Protein AF-A0A5N5JM94-F1 (afdb_monomer)

Foldseek 3Di:
DCVQQVDLVSQVVCVVVVNDDDPPPGS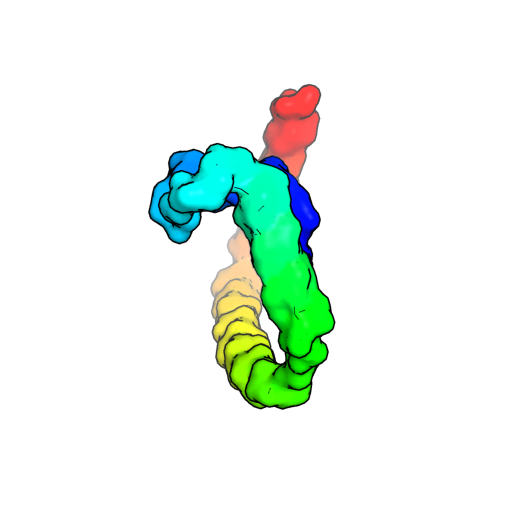RVVSVVVVVVVVVDPPPCVVCPVVVVVVVVVVVVVVVVVVVVCCVPQVVDVVSVVVVVVVVVVVVVVVVVVD

Radius of gyration: 22.57 Å; Cα contacts (8 Å, |Δi|>4): 46; chains: 1; bounding box: 33×56×35 Å

Sequence (99 aa):
MDSLIDDADDVKELRSNDIIVNFLGSDQQVEDLFNKMGSSLEPDTSVYNDIKREINKQYKSTLKKWVAEMQRTYFRSPWAFLAFAAAAVGLALTATQNV

Organism: NCBI:txid2182728

Structure (mmCIF, N/CA/C/O backbone):
data_AF-A0A5N5JM94-F1
#
_entry.id   AF-A0A5N5JM94-F1
#
loop_
_atom_site.group_PDB
_atom_site.id
_atom_site.type_symbol
_atom_site.label_atom_id
_atom_site.label_alt_id
_atom_site.label_comp_id
_atom_site.label_asym_id
_atom_site.label_entity_id
_atom_site.label_seq_id
_atom_site.pdbx_PDB_ins_code
_atom_site.Cartn_x
_atom_site.Cartn_y
_atom_site.Cartn_z
_atom_site.occupancy
_atom_site.B_iso_or_equiv
_atom_site.auth_seq_id
_atom_site.auth_comp_id
_atom_site.auth_asym_id
_atom_site.auth_atom_id
_atom_site.pdbx_PDB_model_num
ATOM 1 N N . MET A 1 1 ? -4.176 -17.857 3.878 1.00 59.66 1 MET A N 1
ATOM 2 C CA . MET A 1 1 ? -5.396 -17.014 3.985 1.00 59.66 1 MET A CA 1
ATOM 3 C C . MET A 1 1 ? -5.286 -16.040 5.156 1.00 59.66 1 MET A C 1
ATOM 5 O O . MET A 1 1 ? -6.074 -15.111 5.237 1.00 59.66 1 MET A O 1
ATOM 9 N N . ASP A 1 2 ? -4.204 -16.173 5.912 1.00 64.56 2 ASP A N 1
ATOM 10 C CA . ASP A 1 2 ? -3.711 -15.412 7.062 1.00 64.56 2 ASP A CA 1
ATOM 11 C C . ASP A 1 2 ? -3.517 -13.907 6.784 1.00 64.56 2 ASP A C 1
ATOM 13 O O . ASP A 1 2 ? -3.201 -13.129 7.665 1.00 64.56 2 ASP A O 1
ATOM 17 N N . SER A 1 3 ? -3.675 -13.461 5.533 1.00 67.94 3 SER A N 1
ATOM 18 C CA . SER A 1 3 ? -3.610 -12.041 5.168 1.00 67.94 3 SER A CA 1
ATOM 19 C C . SER A 1 3 ? -4.954 -11.314 5.274 1.00 67.94 3 SER A C 1
ATOM 21 O O . SER A 1 3 ? -5.001 -10.120 4.994 1.00 67.94 3 SER A O 1
ATOM 23 N N . LEU A 1 4 ? -6.050 -12.040 5.519 1.00 73.75 4 LEU A N 1
ATOM 24 C CA . LEU A 1 4 ? -7.410 -11.489 5.574 1.00 73.75 4 LEU A CA 1
ATOM 25 C C . LEU A 1 4 ? -8.101 -11.772 6.912 1.00 73.75 4 LEU A C 1
ATOM 27 O O . LEU A 1 4 ? -8.852 -10.928 7.381 1.00 73.75 4 LEU A O 1
ATOM 31 N N . ILE A 1 5 ? -7.888 -12.962 7.471 1.00 80.44 5 ILE A N 1
ATOM 32 C CA . ILE A 1 5 ? -8.358 -13.361 8.797 1.00 80.44 5 ILE A CA 1
ATOM 33 C C . ILE A 1 5 ? -7.167 -14.054 9.445 1.00 80.44 5 ILE A C 1
ATOM 35 O O . ILE A 1 5 ? -6.791 -15.130 8.977 1.00 80.44 5 ILE A O 1
ATOM 39 N N . ASP A 1 6 ? -6.556 -13.403 10.428 1.00 81.12 6 ASP A N 1
ATOM 40 C CA . ASP A 1 6 ? -5.456 -13.944 11.230 1.00 81.12 6 ASP A CA 1
ATOM 41 C C . ASP A 1 6 ? -5.970 -14.305 12.632 1.00 81.12 6 ASP A C 1
ATOM 43 O O . ASP A 1 6 ? -5.652 -15.376 13.149 1.00 81.12 6 ASP A O 1
ATOM 47 N N . ASP A 1 7 ? -6.864 -13.476 13.189 1.00 84.94 7 ASP A N 1
ATOM 48 C CA . ASP A 1 7 ? -7.488 -13.696 14.496 1.00 84.94 7 ASP A CA 1
ATOM 49 C C . ASP A 1 7 ? -9.014 -13.428 14.533 1.00 84.94 7 ASP A C 1
ATOM 51 O O . ASP A 1 7 ? -9.656 -13.003 13.565 1.00 84.94 7 ASP A O 1
ATOM 55 N N . ALA A 1 8 ? -9.642 -13.722 15.675 1.00 86.94 8 ALA A N 1
ATOM 56 C CA . ALA A 1 8 ? -11.072 -13.510 15.889 1.00 86.94 8 ALA A CA 1
ATOM 57 C C . ALA A 1 8 ? -11.508 -12.030 15.872 1.00 86.94 8 ALA A C 1
ATOM 59 O O . ALA A 1 8 ? -12.693 -11.757 15.636 1.00 86.94 8 ALA A O 1
ATOM 60 N N . ASP A 1 9 ? -10.608 -11.080 16.132 1.00 87.69 9 ASP A N 1
ATOM 61 C CA . ASP A 1 9 ? -10.913 -9.651 16.045 1.00 87.69 9 ASP A CA 1
ATOM 62 C C . ASP A 1 9 ? -11.043 -9.212 14.578 1.00 87.69 9 ASP A C 1
ATOM 64 O O . ASP A 1 9 ? -11.977 -8.467 14.262 1.00 87.69 9 ASP A O 1
ATOM 68 N N . ASP A 1 10 ? -10.248 -9.774 13.661 1.00 86.12 10 ASP A N 1
ATOM 69 C CA . ASP A 1 10 ? -10.433 -9.573 12.214 1.00 86.12 10 ASP A CA 1
ATOM 70 C C . ASP A 1 10 ? -11.823 -10.047 11.762 1.00 86.12 10 ASP A C 1
ATOM 72 O O . ASP A 1 10 ? -12.557 -9.346 11.058 1.00 86.12 10 ASP A O 1
ATOM 76 N N . VAL A 1 11 ? -12.249 -11.233 12.216 1.00 86.75 11 VAL A N 1
ATOM 77 C CA . VAL A 1 11 ? -13.590 -11.769 11.922 1.00 86.75 11 VAL A CA 1
ATOM 78 C C . VAL A 1 11 ? -14.679 -10.837 12.446 1.00 86.75 11 VAL A C 1
ATOM 80 O O . VAL A 1 11 ? -15.688 -10.595 11.774 1.00 86.75 11 VAL A O 1
ATOM 83 N N . LYS A 1 12 ? -14.496 -10.312 13.657 1.00 88.75 12 LYS A N 1
ATOM 84 C CA . LYS A 1 12 ? -15.444 -9.397 14.287 1.00 88.75 12 LYS A CA 1
ATOM 85 C C . LYS A 1 12 ? -15.562 -8.092 13.502 1.00 88.75 12 LYS A C 1
ATOM 87 O O . LYS A 1 12 ? -16.686 -7.613 13.322 1.00 88.75 12 LYS A O 1
ATOM 92 N N . GLU A 1 13 ? -14.450 -7.543 13.018 1.00 91.00 13 GLU A N 1
ATOM 93 C CA . GLU A 1 13 ? -14.432 -6.340 12.185 1.00 91.00 13 GLU A C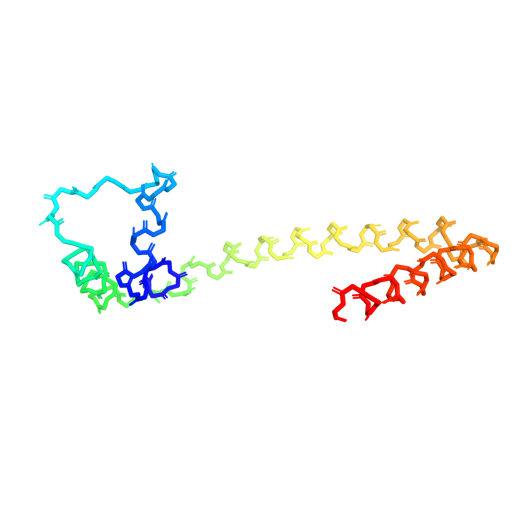A 1
ATOM 94 C C . GLU A 1 13 ? -15.121 -6.590 10.838 1.00 91.00 13 GLU A C 1
ATOM 96 O O . GLU A 1 13 ? -16.019 -5.834 10.452 1.00 91.00 13 GLU A O 1
ATOM 101 N N . LEU A 1 14 ? -14.809 -7.700 10.167 1.00 89.06 14 LEU A N 1
ATOM 102 C CA . LEU A 1 14 ? -15.449 -8.089 8.907 1.00 89.06 14 LEU A CA 1
ATOM 103 C C . LEU A 1 14 ? -16.955 -8.326 9.066 1.00 89.06 14 LEU A C 1
ATOM 105 O O . LEU A 1 14 ? -17.737 -7.923 8.203 1.00 89.06 14 LEU A O 1
ATOM 109 N N . ARG A 1 15 ? -17.387 -8.922 10.184 1.00 89.06 15 ARG A N 1
ATOM 110 C CA . ARG A 1 15 ? -18.813 -9.066 10.506 1.00 89.06 15 ARG A CA 1
ATOM 111 C C . ARG A 1 15 ? -19.471 -7.712 10.748 1.00 89.06 15 ARG A C 1
ATOM 113 O O . ARG A 1 15 ? -20.575 -7.490 10.272 1.00 89.06 15 ARG A O 1
ATOM 120 N N . SER A 1 16 ? -18.820 -6.806 11.480 1.00 91.38 16 SER A N 1
ATOM 121 C CA . SER A 1 16 ? -19.384 -5.476 11.765 1.00 91.38 16 SER A CA 1
ATOM 122 C C . SER A 1 16 ? -19.561 -4.605 10.520 1.00 91.38 16 SER A C 1
ATOM 124 O O . SER A 1 16 ? -20.421 -3.730 10.510 1.00 91.38 16 SER A O 1
ATOM 126 N N . ASN A 1 17 ? -18.781 -4.874 9.471 1.00 90.44 17 ASN A N 1
ATOM 127 C CA . ASN A 1 17 ? -18.886 -4.227 8.167 1.00 90.44 17 ASN A CA 1
ATOM 128 C C . ASN A 1 17 ? -19.786 -5.005 7.183 1.00 90.44 17 ASN A C 1
ATOM 130 O O . ASN A 1 17 ? -19.766 -4.714 5.988 1.00 90.44 17 ASN A O 1
ATOM 134 N N . ASP A 1 18 ? -20.539 -6.008 7.659 1.00 86.25 18 ASP A N 1
ATOM 135 C CA . ASP A 1 18 ? -21.418 -6.880 6.863 1.00 86.25 18 ASP A CA 1
ATOM 136 C C . ASP A 1 18 ? -20.709 -7.613 5.701 1.00 86.25 18 ASP A C 1
ATOM 138 O O . ASP A 1 18 ? -21.335 -8.036 4.728 1.00 86.25 18 ASP A O 1
ATOM 142 N N . ILE A 1 19 ? -19.389 -7.805 5.798 1.00 86.50 19 ILE A N 1
ATOM 143 C CA . ILE A 1 19 ? -18.590 -8.523 4.792 1.00 86.50 19 ILE A CA 1
ATOM 144 C C . ILE A 1 19 ? -18.745 -10.038 4.974 1.00 86.50 19 ILE A C 1
ATOM 146 O O . ILE A 1 19 ? -18.779 -10.787 3.996 1.00 86.50 19 ILE A O 1
ATOM 150 N N . ILE A 1 20 ? -18.859 -10.500 6.225 1.00 85.31 20 ILE A N 1
ATOM 151 C CA . ILE A 1 20 ? -19.037 -11.914 6.577 1.00 85.31 20 ILE A CA 1
ATOM 152 C C . ILE A 1 20 ? -20.268 -12.077 7.464 1.00 85.31 20 ILE A C 1
ATOM 154 O O . ILE A 1 20 ? -20.419 -11.402 8.480 1.00 85.31 20 ILE A O 1
ATOM 158 N N . VAL A 1 21 ? -21.114 -13.048 7.120 1.00 83.12 21 VAL A N 1
ATOM 159 C CA . VAL A 1 21 ? -22.236 -13.473 7.961 1.00 83.12 21 VAL A CA 1
ATOM 160 C C . VAL A 1 21 ? -21.817 -14.711 8.749 1.00 83.12 21 VAL A C 1
ATOM 162 O O . VAL A 1 21 ? -21.582 -15.776 8.178 1.00 83.12 21 VAL A O 1
ATOM 165 N N . ASN A 1 22 ? -21.695 -14.568 10.070 1.00 80.06 22 ASN A N 1
ATOM 166 C CA . ASN A 1 22 ? -21.278 -15.659 10.948 1.00 80.06 22 ASN A CA 1
ATOM 167 C C . ASN A 1 22 ? -22.458 -16.610 11.239 1.00 80.06 22 ASN A C 1
ATOM 169 O O . ASN A 1 22 ? -23.367 -16.268 11.993 1.00 80.06 22 ASN A O 1
ATOM 173 N N . PHE A 1 23 ? -22.411 -17.817 10.667 1.00 82.25 23 PHE A N 1
ATOM 174 C CA . PHE A 1 23 ? -23.342 -18.921 10.960 1.00 82.25 23 PHE A CA 1
ATOM 175 C C . PHE A 1 23 ? -22.754 -19.988 11.896 1.00 82.25 23 PHE A C 1
ATOM 177 O O . PHE A 1 23 ? -23.447 -20.937 12.257 1.00 82.25 23 PHE A O 1
ATOM 184 N N . LEU A 1 24 ? -21.478 -19.855 12.264 1.00 78.69 24 LEU A N 1
ATOM 185 C CA . LEU A 1 24 ? -20.750 -20.808 13.105 1.00 78.69 24 LEU A CA 1
ATOM 186 C C . LEU A 1 24 ? -20.918 -20.493 14.595 1.00 78.69 24 LEU A C 1
ATOM 188 O O . LEU A 1 24 ? -20.754 -21.365 15.434 1.00 78.69 24 LEU A O 1
ATOM 192 N N . GLY A 1 25 ? -21.341 -19.277 14.933 1.00 82.75 25 GLY A N 1
ATOM 193 C CA . GLY A 1 25 ? -21.679 -18.878 16.295 1.00 82.75 25 GLY A CA 1
ATOM 194 C C . GLY A 1 25 ? -20.655 -17.908 16.864 1.00 82.75 25 GLY A C 1
ATOM 195 O O . GLY A 1 25 ? -20.970 -16.729 16.997 1.00 82.75 25 GLY A O 1
ATOM 196 N N . SER A 1 26 ? -19.444 -18.377 17.194 1.00 86.81 26 SER A N 1
ATOM 197 C CA . SER A 1 26 ? -18.367 -17.505 17.693 1.00 86.81 26 SER A CA 1
ATOM 198 C C . SER A 1 26 ? -17.405 -17.078 16.587 1.00 86.81 26 SER A C 1
ATOM 200 O O . SER A 1 26 ? -17.245 -17.767 15.581 1.00 86.81 26 SER A O 1
ATOM 202 N N . ASP A 1 27 ? -16.759 -15.929 16.774 1.00 86.00 27 ASP A N 1
ATOM 203 C CA . ASP A 1 27 ? -15.802 -15.388 15.801 1.00 86.00 27 ASP A CA 1
ATOM 204 C C . ASP A 1 27 ? -14.517 -16.241 15.742 1.00 86.00 27 ASP A C 1
ATOM 206 O O . ASP A 1 27 ? -13.987 -16.475 14.662 1.00 86.00 27 ASP A O 1
ATOM 210 N N . GLN A 1 28 ? -14.128 -16.858 16.865 1.00 85.94 28 GLN A N 1
ATOM 211 C CA . GLN A 1 28 ? -13.045 -17.853 16.935 1.00 85.94 28 GLN A CA 1
ATOM 212 C C . GLN A 1 28 ? -13.300 -19.101 16.079 1.00 85.94 28 GLN A C 1
ATOM 214 O O . GLN A 1 28 ? -12.375 -19.665 15.514 1.00 85.94 28 GLN A O 1
ATOM 219 N N . GLN A 1 29 ? -14.551 -19.558 15.957 1.00 85.12 29 GLN A N 1
ATOM 220 C CA . GLN A 1 29 ? -14.844 -20.727 15.117 1.00 85.12 29 GLN A CA 1
ATOM 221 C C . GLN A 1 29 ? -14.753 -20.407 13.623 1.00 85.12 29 GLN A C 1
ATOM 223 O O . GLN A 1 29 ? -14.464 -21.291 12.816 1.00 85.12 29 GLN A O 1
ATOM 228 N N . VAL A 1 30 ? -15.003 -19.151 13.249 1.00 85.00 30 VAL A N 1
ATOM 229 C CA . VAL A 1 30 ? -14.799 -18.670 11.880 1.00 85.00 30 VAL A CA 1
ATOM 230 C C . VAL A 1 30 ? -13.302 -18.546 11.602 1.00 85.00 30 VAL A C 1
ATOM 232 O O . VAL A 1 30 ? -12.850 -19.064 10.586 1.00 85.00 30 VAL A O 1
ATOM 235 N N . GLU A 1 31 ? -12.540 -17.938 12.514 1.00 87.25 31 GLU A N 1
ATOM 236 C CA . GLU A 1 31 ? -11.073 -17.874 12.457 1.00 87.25 31 GLU A CA 1
ATOM 237 C C . GLU A 1 31 ? -10.471 -19.274 12.253 1.00 87.25 31 GLU A C 1
ATOM 239 O O . GLU A 1 31 ? -9.803 -19.516 11.249 1.00 87.25 31 GLU A O 1
ATOM 244 N N . ASP A 1 32 ? -10.802 -20.235 13.123 1.00 84.56 32 ASP A N 1
ATOM 245 C CA . ASP A 1 32 ? -10.306 -21.614 13.041 1.00 84.56 32 ASP A CA 1
ATOM 246 C C . ASP A 1 32 ? -10.650 -22.283 11.702 1.00 84.56 32 ASP A C 1
ATOM 248 O O . ASP A 1 32 ? -9.830 -23.010 11.133 1.00 84.56 32 ASP A O 1
ATOM 252 N N . LEU A 1 33 ? -11.856 -22.054 11.166 1.00 84.75 33 LEU A N 1
ATOM 253 C CA . LEU A 1 33 ? -12.246 -22.587 9.861 1.00 84.75 33 LEU A CA 1
ATOM 254 C C . LEU A 1 33 ? -11.365 -22.005 8.748 1.00 84.75 33 LEU A C 1
ATOM 256 O O . LEU A 1 33 ? -10.858 -22.762 7.916 1.00 84.75 33 LEU A O 1
ATOM 260 N N . PHE A 1 34 ? -11.193 -20.683 8.720 1.00 80.31 34 PHE A N 1
ATOM 261 C CA . PHE A 1 34 ? -10.419 -19.994 7.689 1.00 80.31 34 PHE A CA 1
ATOM 262 C C . PHE A 1 34 ? -8.923 -20.317 7.784 1.00 80.31 34 PHE A C 1
ATOM 264 O O . PHE A 1 34 ? -8.312 -20.613 6.755 1.00 80.31 34 PHE A O 1
ATOM 271 N N . ASN A 1 35 ? -8.360 -20.390 8.991 1.00 78.88 35 ASN A N 1
ATOM 272 C CA . ASN A 1 35 ? -6.972 -20.792 9.234 1.00 78.88 35 ASN A CA 1
ATOM 273 C C . ASN A 1 35 ? -6.732 -22.261 8.848 1.00 78.88 35 ASN A C 1
ATOM 275 O O . ASN A 1 35 ? -5.729 -22.609 8.215 1.00 78.88 35 ASN A O 1
ATOM 279 N N . LYS A 1 36 ? -7.690 -23.154 9.120 1.00 77.88 36 LYS A N 1
ATOM 280 C CA . LYS A 1 36 ? -7.606 -24.567 8.715 1.00 77.88 36 LYS A CA 1
ATOM 281 C C . LYS A 1 36 ? -7.768 -24.767 7.206 1.00 77.88 36 LYS A C 1
ATOM 283 O O . LYS A 1 36 ? -7.102 -25.615 6.611 1.00 77.88 36 LYS A O 1
ATOM 288 N N . MET A 1 37 ? -8.624 -23.976 6.565 1.00 74.19 37 MET A N 1
ATOM 289 C CA . MET A 1 37 ? -8.788 -23.983 5.109 1.00 74.19 37 MET A CA 1
ATOM 290 C C . MET A 1 37 ? -7.551 -23.388 4.416 1.00 74.19 37 MET A C 1
ATOM 292 O O . MET A 1 37 ? -7.086 -23.928 3.415 1.00 74.19 37 MET A O 1
ATOM 296 N N . GLY A 1 38 ? -6.969 -22.337 5.000 1.00 67.25 38 GLY A N 1
ATOM 297 C CA . GLY A 1 38 ? -5.743 -21.685 4.546 1.00 67.25 38 GLY A CA 1
ATOM 298 C C . GLY A 1 38 ? -4.487 -22.543 4.687 1.00 67.25 38 GLY A C 1
ATOM 299 O O . GLY A 1 38 ? -3.654 -22.516 3.793 1.00 67.25 38 GLY A O 1
ATOM 300 N N . SER A 1 39 ? -4.369 -23.335 5.754 1.00 66.06 39 SER A N 1
ATOM 301 C CA . SER A 1 39 ? -3.246 -24.269 5.964 1.00 66.06 39 SER A CA 1
ATOM 302 C C . SER A 1 39 ? -3.328 -25.534 5.105 1.00 66.06 39 SER A C 1
ATOM 304 O O . SER A 1 39 ? -2.304 -26.137 4.796 1.00 66.06 39 SER A O 1
ATOM 306 N N . SER A 1 40 ? -4.535 -25.931 4.687 1.00 60.88 40 SER A N 1
ATOM 307 C CA . SER A 1 40 ? -4.753 -27.073 3.782 1.00 60.88 40 SER A CA 1
ATOM 308 C C . SER A 1 40 ? -4.485 -26.728 2.313 1.00 60.88 40 SER A C 1
ATOM 310 O O . SER A 1 40 ? -4.318 -27.614 1.476 1.00 60.88 40 SER A O 1
ATOM 312 N N . LEU A 1 41 ? -4.473 -25.436 1.993 1.00 59.41 41 LEU A N 1
ATOM 313 C CA . LEU A 1 41 ? -4.145 -24.896 0.687 1.00 59.41 41 LEU A CA 1
ATOM 314 C C . LEU A 1 41 ? -2.731 -24.332 0.779 1.00 59.41 41 LEU A C 1
ATOM 316 O O . LEU A 1 41 ? -2.577 -23.174 1.148 1.00 59.41 41 LEU A O 1
ATOM 320 N N . GLU A 1 42 ? -1.701 -25.109 0.424 1.00 60.09 42 GLU A N 1
ATOM 321 C CA . GLU A 1 42 ? -0.415 -24.496 0.071 1.00 60.09 42 GLU A CA 1
ATOM 322 C C . GLU A 1 42 ? -0.729 -23.460 -1.014 1.00 60.09 42 GLU A C 1
ATOM 324 O O . GLU A 1 42 ? -1.165 -23.840 -2.109 1.00 60.09 42 GLU A O 1
ATOM 329 N N . PRO A 1 43 ? -0.628 -22.149 -0.722 1.00 60.19 43 PRO A N 1
ATOM 330 C CA . PRO A 1 43 ? -0.959 -21.163 -1.713 1.00 60.19 43 PRO A CA 1
ATOM 331 C C . PRO A 1 43 ? 0.167 -21.253 -2.718 1.00 60.19 43 PRO A C 1
ATOM 333 O O . PRO A 1 43 ? 1.269 -20.754 -2.466 1.00 60.19 43 PRO A O 1
ATOM 336 N N . ASP A 1 44 ? -0.109 -21.901 -3.849 1.00 66.06 44 ASP A N 1
ATOM 337 C CA . ASP A 1 44 ? 0.759 -21.829 -5.005 1.00 66.06 44 ASP A CA 1
ATOM 338 C C . ASP A 1 44 ? 0.744 -20.3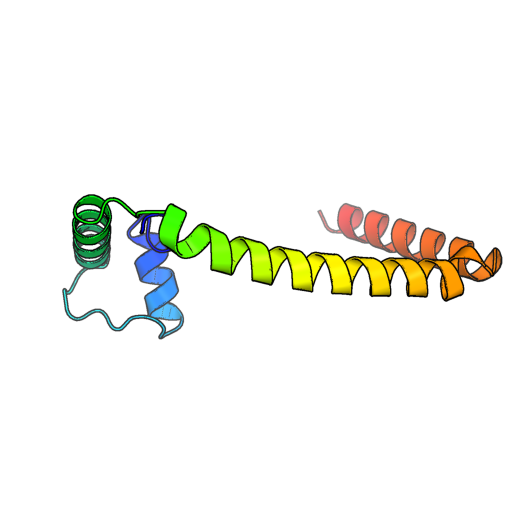76 -5.483 1.00 66.06 44 ASP A C 1
ATOM 340 O O . ASP A 1 44 ? -0.035 -19.918 -6.322 1.00 66.06 44 ASP A O 1
ATOM 344 N N . THR A 1 45 ? 1.601 -19.603 -4.836 1.00 63.91 45 THR A N 1
ATOM 345 C CA . THR A 1 45 ? 1.774 -18.176 -5.033 1.00 63.91 45 THR A CA 1
ATOM 346 C C . THR A 1 45 ? 2.292 -17.908 -6.438 1.00 63.91 45 THR A C 1
ATOM 348 O O . THR A 1 45 ? 2.119 -16.793 -6.931 1.00 63.91 45 THR A O 1
ATOM 351 N N . SER A 1 46 ? 2.834 -18.930 -7.117 1.00 66.50 46 SER A N 1
ATOM 352 C CA . SER A 1 46 ? 3.225 -18.864 -8.519 1.00 66.50 46 SER A CA 1
ATOM 353 C C . SER A 1 46 ? 2.034 -18.612 -9.446 1.00 66.50 46 SER A C 1
ATOM 355 O O . SER A 1 46 ? 2.165 -17.798 -10.360 1.00 66.50 46 SER A O 1
ATOM 357 N N . VAL A 1 47 ? 0.849 -19.162 -9.147 1.00 68.88 47 VAL A N 1
ATOM 358 C CA . VAL A 1 47 ? -0.375 -18.964 -9.948 1.00 68.88 47 VAL A CA 1
ATOM 359 C C . VAL A 1 47 ? -0.790 -17.491 -9.975 1.00 68.88 47 VAL A C 1
ATOM 361 O O . VAL A 1 47 ? -1.262 -16.973 -10.986 1.00 68.88 47 VAL A O 1
ATOM 364 N N . TYR A 1 48 ? -0.553 -16.774 -8.877 1.00 71.88 48 TYR A N 1
ATOM 365 C CA . TYR A 1 48 ? -0.897 -15.358 -8.757 1.00 71.88 48 TYR A CA 1
ATOM 366 C C . TYR A 1 48 ? 0.244 -14.418 -9.145 1.00 71.88 48 TYR A C 1
ATOM 368 O O . TYR A 1 48 ? 0.022 -13.209 -9.223 1.00 71.88 48 TYR A O 1
ATOM 376 N N . ASN A 1 49 ? 1.454 -14.925 -9.392 1.00 78.62 49 ASN A N 1
ATOM 377 C CA . ASN A 1 49 ? 2.601 -14.077 -9.713 1.00 78.62 49 ASN A CA 1
ATOM 378 C C . ASN A 1 49 ? 2.396 -13.314 -11.019 1.00 78.62 49 ASN A C 1
ATOM 380 O O . ASN A 1 49 ? 2.753 -12.138 -11.093 1.00 78.62 49 ASN A O 1
ATOM 384 N N . ASP A 1 50 ? 1.770 -13.932 -12.018 1.00 81.12 50 ASP A N 1
ATOM 385 C CA . ASP A 1 50 ? 1.470 -13.262 -13.283 1.00 81.12 50 ASP A CA 1
ATOM 386 C C . ASP A 1 50 ? 0.447 -12.142 -13.111 1.00 81.12 50 ASP A C 1
ATOM 388 O O . ASP A 1 50 ? 0.655 -11.031 -13.604 1.00 81.12 50 ASP A O 1
ATOM 392 N N . ILE A 1 51 ? -0.599 -12.391 -12.323 1.00 83.19 51 ILE A N 1
ATOM 393 C CA . ILE A 1 51 ? -1.629 -11.398 -12.010 1.00 83.19 51 ILE A CA 1
ATOM 394 C C . ILE A 1 51 ? -1.025 -10.244 -11.200 1.00 83.19 51 ILE A C 1
ATOM 396 O O . ILE A 1 51 ? -1.180 -9.079 -11.567 1.00 83.19 51 ILE A O 1
ATOM 400 N N . LYS A 1 52 ? -0.267 -10.545 -10.138 1.00 82.31 52 LYS A N 1
ATOM 401 C CA . LYS A 1 52 ? 0.436 -9.541 -9.323 1.00 82.31 52 LYS A CA 1
ATOM 402 C C . LYS A 1 52 ? 1.409 -8.721 -10.165 1.00 82.31 52 LYS A C 1
ATOM 404 O O . LYS A 1 52 ? 1.492 -7.504 -10.002 1.00 82.31 52 LYS A O 1
ATOM 409 N N . ARG A 1 53 ? 2.133 -9.365 -11.082 1.00 84.25 53 ARG A N 1
ATOM 410 C CA . ARG A 1 53 ? 3.066 -8.702 -11.996 1.00 84.25 53 ARG A CA 1
ATOM 411 C C . ARG A 1 53 ? 2.343 -7.759 -12.947 1.00 84.25 53 ARG A C 1
ATOM 413 O O . ARG A 1 53 ? 2.817 -6.639 -13.125 1.00 84.25 53 ARG A O 1
ATOM 420 N N . GLU A 1 54 ? 1.217 -8.169 -13.523 1.00 87.56 54 GLU A N 1
ATOM 421 C CA . GLU A 1 54 ? 0.443 -7.316 -14.427 1.00 87.56 54 GLU A CA 1
ATOM 422 C C . GLU A 1 54 ? -0.169 -6.125 -13.676 1.00 87.56 54 GLU A C 1
ATOM 424 O O . GLU A 1 54 ? 0.018 -4.983 -14.094 1.00 87.56 54 GLU A O 1
ATOM 429 N N . ILE A 1 55 ? -0.773 -6.351 -12.504 1.00 86.69 55 ILE A N 1
ATOM 430 C CA . ILE A 1 55 ? -1.293 -5.273 -11.645 1.00 86.69 55 ILE A CA 1
ATOM 431 C C . ILE A 1 55 ? -0.178 -4.284 -11.288 1.00 86.69 55 ILE A C 1
ATOM 433 O O . ILE A 1 55 ? -0.325 -3.077 -11.483 1.00 86.69 55 ILE A O 1
ATOM 437 N N . ASN A 1 56 ? 0.971 -4.781 -10.824 1.00 89.25 56 ASN A N 1
ATOM 438 C CA . ASN A 1 56 ? 2.099 -3.930 -10.456 1.00 89.25 56 ASN A CA 1
ATOM 439 C C . ASN A 1 56 ? 2.662 -3.167 -11.666 1.00 89.25 56 ASN A C 1
ATOM 441 O O . ASN A 1 56 ? 3.061 -2.009 -11.548 1.00 89.25 56 ASN A O 1
ATOM 445 N N . LYS A 1 57 ? 2.674 -3.777 -12.855 1.00 91.19 57 LYS A N 1
ATOM 446 C CA . LYS A 1 57 ? 3.104 -3.122 -14.097 1.00 91.19 57 LYS A CA 1
ATOM 447 C C . LYS A 1 57 ? 2.165 -1.978 -14.479 1.00 91.19 57 LYS A C 1
ATOM 449 O O . LYS A 1 57 ? 2.654 -0.890 -14.796 1.00 91.19 57 LYS A O 1
ATOM 454 N N . GLN A 1 58 ? 0.852 -2.192 -14.409 1.00 87.56 58 GLN A N 1
ATOM 455 C CA . GLN A 1 58 ? -0.147 -1.151 -14.665 1.00 87.56 58 GLN A CA 1
ATOM 456 C C . GLN A 1 58 ? -0.042 -0.026 -13.632 1.00 87.56 58 GLN A C 1
ATOM 458 O O . GLN A 1 58 ? 0.068 1.143 -14.000 1.00 87.56 58 GLN A O 1
ATOM 463 N N . TYR A 1 59 ? 0.046 -0.369 -12.345 1.00 84.31 59 TYR A N 1
ATOM 464 C CA . TYR A 1 59 ? 0.190 0.607 -11.268 1.00 84.31 59 TYR A CA 1
ATOM 465 C C . TYR A 1 59 ? 1.472 1.438 -11.408 1.00 84.31 59 TYR A C 1
ATOM 467 O O . TYR A 1 59 ? 1.429 2.667 -11.379 1.00 84.31 59 TYR A O 1
ATOM 475 N N . LYS A 1 60 ? 2.615 0.792 -11.666 1.00 90.62 60 LYS A N 1
ATOM 476 C CA . LYS A 1 60 ? 3.897 1.472 -11.895 1.00 90.62 60 LYS A CA 1
ATOM 477 C C . LYS A 1 60 ? 3.859 2.362 -13.138 1.00 90.62 60 LYS A C 1
ATOM 479 O O . LYS A 1 60 ? 4.476 3.424 -13.135 1.00 90.62 60 LYS A O 1
ATOM 484 N N . SER A 1 61 ? 3.152 1.959 -14.196 1.00 87.75 61 SER A N 1
ATOM 485 C CA . SER A 1 61 ? 2.931 2.787 -15.391 1.00 87.75 61 SER A CA 1
ATOM 486 C C . SER A 1 61 ? 2.117 4.040 -15.059 1.00 87.75 61 SER A C 1
ATOM 488 O O . SER A 1 61 ? 2.519 5.150 -15.409 1.00 87.75 61 SER A O 1
ATOM 490 N N . THR A 1 62 ? 1.023 3.884 -14.313 1.00 90.25 62 THR A N 1
ATOM 491 C CA . THR A 1 62 ? 0.181 4.992 -13.852 1.00 90.25 62 THR A CA 1
ATOM 492 C C . THR A 1 62 ? 0.954 5.937 -12.936 1.00 90.25 62 THR A C 1
ATOM 494 O O . THR A 1 62 ? 1.006 7.130 -13.218 1.00 90.25 62 THR A O 1
ATOM 497 N N . LEU A 1 63 ? 1.649 5.431 -11.913 1.00 88.19 63 LEU A N 1
ATOM 498 C CA . LEU A 1 63 ? 2.499 6.250 -11.041 1.00 88.19 63 LEU A CA 1
ATOM 499 C C . LEU A 1 63 ? 3.560 7.024 -11.824 1.00 88.19 63 LEU A C 1
ATOM 501 O O . LEU A 1 63 ? 3.758 8.209 -11.578 1.00 88.19 63 LEU A O 1
ATOM 505 N N . LYS A 1 64 ? 4.220 6.390 -12.800 1.00 89.19 64 LYS A N 1
ATOM 506 C CA . LYS A 1 64 ? 5.185 7.084 -13.663 1.00 89.19 64 LYS A CA 1
ATOM 507 C C . LYS A 1 64 ? 4.542 8.237 -14.436 1.00 89.19 64 LYS A C 1
ATOM 509 O O . LYS A 1 64 ? 5.179 9.277 -14.566 1.00 89.19 64 LYS A O 1
ATOM 514 N N . LYS A 1 65 ? 3.304 8.080 -14.924 1.00 90.19 65 LYS A N 1
ATOM 515 C CA . LYS A 1 65 ? 2.558 9.166 -15.586 1.00 90.19 65 LYS A CA 1
ATOM 516 C C . LYS A 1 65 ? 2.267 10.311 -14.619 1.00 90.19 65 LYS A C 1
ATOM 518 O O . LYS A 1 65 ? 2.603 11.444 -14.939 1.00 90.19 65 LYS A O 1
ATOM 523 N N . TRP A 1 66 ? 1.740 10.008 -13.433 1.00 87.00 66 TRP A N 1
ATOM 524 C CA . TRP A 1 66 ? 1.461 11.012 -12.401 1.00 87.00 66 TRP A CA 1
ATOM 525 C C . TRP A 1 66 ? 2.717 11.768 -11.972 1.00 87.00 66 TRP A C 1
ATOM 527 O O . TRP A 1 66 ? 2.702 12.992 -11.896 1.00 87.00 66 TRP A O 1
ATOM 537 N N . VAL A 1 67 ? 3.830 11.064 -11.749 1.00 84.81 67 VAL A N 1
ATOM 538 C CA . VAL A 1 67 ? 5.113 11.693 -11.408 1.00 84.81 67 VAL A CA 1
ATOM 539 C C . VAL A 1 67 ? 5.612 12.570 -12.555 1.00 84.81 67 VAL A C 1
ATOM 541 O O . VAL A 1 67 ? 6.053 13.689 -12.311 1.00 84.81 67 VAL A O 1
ATOM 544 N N . ALA A 1 68 ? 5.519 12.109 -13.805 1.00 84.94 68 ALA A N 1
ATOM 545 C CA . ALA A 1 68 ? 5.924 12.902 -14.962 1.00 84.94 68 ALA A CA 1
ATOM 546 C C . ALA A 1 68 ? 5.059 14.162 -15.135 1.00 84.94 68 ALA A C 1
ATOM 548 O O . ALA A 1 68 ? 5.581 15.233 -15.440 1.00 84.94 68 ALA A O 1
ATOM 549 N N . GLU A 1 69 ? 3.749 14.057 -14.918 1.00 84.56 69 GLU A N 1
ATOM 550 C CA . GLU A 1 69 ? 2.824 15.189 -14.961 1.00 84.56 69 GLU A CA 1
ATOM 551 C C . GLU A 1 69 ? 3.087 16.171 -13.817 1.00 84.56 69 GLU A C 1
ATOM 553 O O . GLU A 1 69 ? 3.202 17.373 -14.047 1.00 84.56 69 GLU A O 1
ATOM 558 N N . MET A 1 70 ? 3.313 15.667 -12.605 1.00 80.00 70 MET A N 1
ATOM 559 C CA . MET A 1 70 ? 3.677 16.482 -11.451 1.00 80.00 70 MET A CA 1
ATOM 560 C C . MET A 1 70 ? 5.010 17.208 -11.672 1.00 80.00 70 MET A C 1
ATOM 562 O O . MET A 1 70 ? 5.121 18.402 -11.408 1.00 80.00 70 MET A O 1
ATOM 566 N N . GLN A 1 71 ? 6.016 16.530 -12.225 1.00 80.38 71 GLN A N 1
ATOM 567 C CA . GLN A 1 71 ? 7.277 17.165 -12.607 1.00 80.38 71 GLN A CA 1
ATOM 568 C C . GLN A 1 71 ? 7.069 18.249 -13.668 1.00 80.38 71 GLN A C 1
ATOM 570 O O . GLN A 1 71 ? 7.612 19.348 -13.555 1.00 80.38 71 GLN A O 1
ATOM 575 N N . ARG A 1 72 ? 6.240 17.982 -14.678 1.00 78.31 72 ARG A N 1
ATOM 576 C CA . ARG A 1 72 ? 5.957 18.952 -15.740 1.00 78.31 72 ARG A CA 1
ATOM 577 C C . ARG A 1 72 ? 5.230 20.193 -15.221 1.00 78.31 72 ARG A C 1
ATOM 579 O O . ARG A 1 72 ? 5.538 21.291 -15.676 1.00 78.31 72 ARG A O 1
ATOM 586 N N . THR A 1 73 ? 4.286 20.021 -14.303 1.00 74.88 73 THR A N 1
ATOM 587 C CA . THR A 1 73 ? 3.410 21.095 -13.819 1.00 74.88 73 THR A CA 1
ATOM 588 C C . THR A 1 73 ? 4.027 21.853 -12.644 1.00 74.88 73 THR A C 1
ATOM 590 O O . THR A 1 73 ? 4.032 23.082 -12.646 1.00 74.88 73 THR A O 1
ATOM 593 N N . TYR A 1 74 ? 4.606 21.146 -11.671 1.00 68.50 74 TYR A N 1
ATOM 594 C CA . TYR A 1 74 ? 5.115 21.745 -10.433 1.00 68.50 74 TYR A CA 1
ATOM 595 C C . TYR A 1 74 ? 6.620 22.016 -10.463 1.00 68.50 74 TYR A C 1
ATOM 597 O O . TYR A 1 74 ? 7.042 23.068 -10.000 1.00 68.50 74 TYR A O 1
ATOM 605 N N . PHE A 1 75 ? 7.441 21.133 -11.042 1.00 68.19 75 PHE A N 1
ATOM 606 C CA . PHE A 1 75 ? 8.905 21.316 -11.051 1.00 68.19 75 PHE A CA 1
ATOM 607 C C . PHE A 1 75 ? 9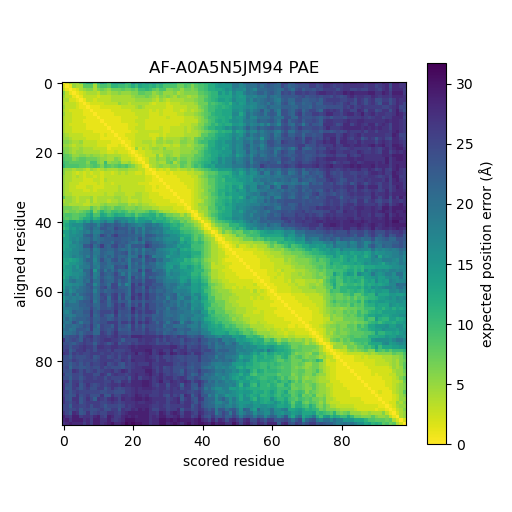.415 22.183 -12.211 1.00 68.19 75 PHE A C 1
ATOM 609 O O . PHE A 1 75 ? 10.563 22.622 -12.194 1.00 68.19 75 PHE A O 1
ATOM 616 N N . ARG A 1 76 ? 8.573 22.479 -13.208 1.00 66.62 76 ARG A N 1
ATOM 617 C CA . ARG A 1 76 ? 8.908 23.402 -14.305 1.00 66.62 76 ARG A CA 1
ATOM 618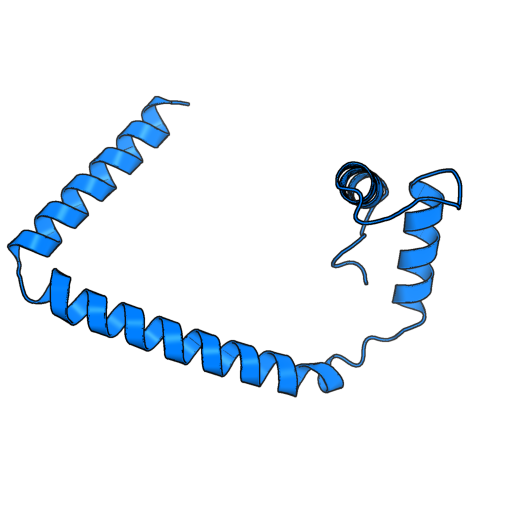 C C . ARG A 1 76 ? 8.653 24.873 -13.954 1.00 66.62 76 ARG A C 1
ATOM 620 O O . ARG A 1 76 ? 9.208 25.753 -14.606 1.00 66.62 76 ARG A O 1
ATOM 627 N N . SER A 1 77 ? 7.830 25.137 -12.937 1.00 69.69 77 SER A N 1
ATOM 628 C CA . SER A 1 77 ? 7.594 26.470 -12.376 1.00 69.69 77 SER A CA 1
ATOM 629 C C . SER A 1 77 ? 8.174 26.520 -10.959 1.00 69.69 77 SER A C 1
ATOM 631 O O . SER A 1 77 ? 7.562 25.971 -10.043 1.00 69.69 77 SER A O 1
ATOM 633 N N . PRO A 1 78 ? 9.324 27.184 -10.743 1.00 70.75 78 PRO A N 1
ATOM 634 C CA . PRO A 1 78 ? 9.963 27.271 -9.425 1.00 70.75 78 PRO A CA 1
ATOM 635 C C . PRO A 1 78 ? 9.004 27.729 -8.314 1.00 70.75 78 PRO A C 1
ATOM 637 O O . PRO A 1 78 ? 9.071 27.259 -7.181 1.00 70.75 78 PRO A O 1
ATOM 640 N N . TRP A 1 79 ? 8.058 28.602 -8.665 1.00 76.12 79 TRP A N 1
ATOM 641 C CA . TRP A 1 79 ? 7.045 29.139 -7.760 1.00 76.12 79 TRP A CA 1
ATOM 642 C C . TRP A 1 79 ? 5.995 28.110 -7.329 1.00 76.12 79 TRP A C 1
ATOM 644 O O . TRP A 1 79 ? 5.597 28.099 -6.167 1.00 76.12 79 TRP A O 1
ATOM 654 N N . ALA A 1 80 ? 5.568 27.225 -8.234 1.00 77.69 80 ALA A N 1
ATOM 655 C CA . ALA A 1 80 ? 4.594 26.183 -7.913 1.00 77.69 80 ALA A CA 1
ATOM 656 C C . ALA A 1 80 ? 5.189 25.144 -6.952 1.00 77.69 80 ALA A C 1
ATOM 658 O O . ALA A 1 80 ? 4.521 24.710 -6.015 1.00 77.69 80 ALA A O 1
ATOM 659 N N . PHE A 1 81 ? 6.465 24.800 -7.144 1.00 79.44 81 PHE A N 1
ATOM 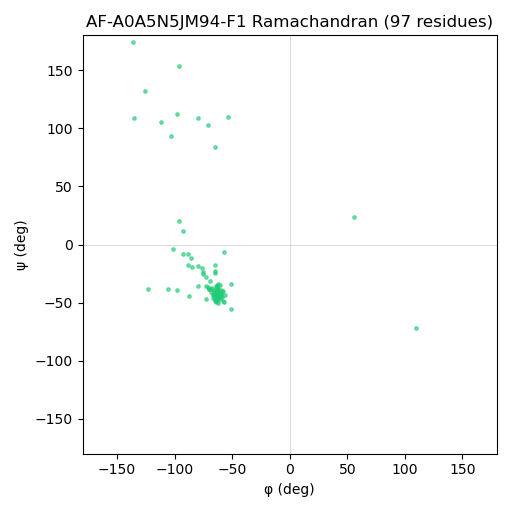660 C CA . PHE A 1 81 ? 7.199 23.932 -6.228 1.00 79.44 81 PHE A CA 1
ATOM 661 C C . PHE A 1 81 ? 7.339 24.548 -4.826 1.00 79.44 81 PHE A C 1
ATOM 663 O O . PHE A 1 81 ? 7.052 23.877 -3.836 1.00 79.44 81 PHE A O 1
ATOM 670 N N . LEU A 1 82 ? 7.718 25.829 -4.728 1.00 84.06 82 LEU A N 1
ATOM 671 C CA . LEU A 1 82 ? 7.837 26.530 -3.441 1.00 84.06 82 LEU A CA 1
ATOM 672 C C . LEU A 1 82 ? 6.500 26.604 -2.689 1.00 84.06 82 LEU A C 1
ATOM 674 O O . LEU A 1 82 ? 6.465 26.347 -1.487 1.00 84.06 82 LEU A O 1
ATOM 678 N N . ALA A 1 83 ? 5.400 26.906 -3.386 1.00 86.56 83 ALA A N 1
ATOM 679 C CA . ALA A 1 83 ? 4.06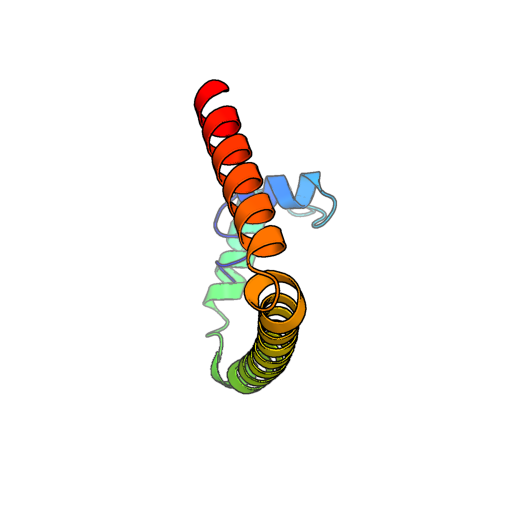6 26.942 -2.787 1.00 86.56 83 ALA A CA 1
ATOM 680 C C . ALA A 1 83 ? 3.631 25.562 -2.264 1.00 86.56 83 ALA A C 1
ATOM 682 O O . ALA A 1 83 ? 3.117 25.452 -1.151 1.00 86.56 83 ALA A O 1
ATOM 683 N N . PHE A 1 84 ? 3.888 24.501 -3.035 1.00 85.75 84 PHE A N 1
ATOM 684 C CA . PHE A 1 84 ? 3.621 23.126 -2.616 1.00 85.75 84 PHE A CA 1
ATOM 685 C C . PHE A 1 84 ? 4.451 22.728 -1.384 1.00 85.75 84 PHE A C 1
ATOM 687 O O . PHE A 1 84 ? 3.905 22.185 -0.425 1.00 85.75 84 PHE A O 1
ATOM 694 N N . ALA A 1 85 ? 5.751 23.047 -1.373 1.00 88.06 85 ALA A N 1
ATOM 695 C CA . ALA A 1 85 ? 6.634 22.763 -0.243 1.00 88.06 85 ALA A CA 1
ATOM 696 C C . ALA A 1 85 ? 6.191 23.495 1.035 1.00 88.06 85 ALA A C 1
ATOM 698 O O . ALA A 1 85 ? 6.126 22.886 2.101 1.00 88.06 85 ALA A O 1
ATOM 699 N N . ALA A 1 86 ? 5.825 24.776 0.927 1.00 92.62 86 ALA A N 1
ATOM 700 C CA . ALA A 1 86 ? 5.316 25.552 2.054 1.00 92.62 86 ALA A CA 1
ATOM 701 C C . ALA A 1 86 ? 4.012 24.961 2.622 1.00 92.62 86 ALA A C 1
ATOM 703 O O . ALA A 1 86 ? 3.881 24.821 3.838 1.00 92.62 86 ALA A O 1
ATOM 704 N N . ALA A 1 87 ? 3.077 24.555 1.756 1.00 93.56 87 ALA A N 1
ATOM 705 C CA . ALA A 1 87 ? 1.832 23.909 2.173 1.00 93.56 87 ALA A CA 1
ATOM 706 C C . ALA A 1 87 ? 2.081 22.563 2.880 1.00 93.56 87 ALA A C 1
ATOM 708 O O . ALA A 1 87 ? 1.478 22.294 3.918 1.00 93.56 87 ALA A O 1
ATOM 709 N N . ALA A 1 88 ? 3.001 21.742 2.363 1.00 91.69 88 ALA A N 1
ATOM 710 C CA . ALA A 1 88 ? 3.364 20.461 2.970 1.0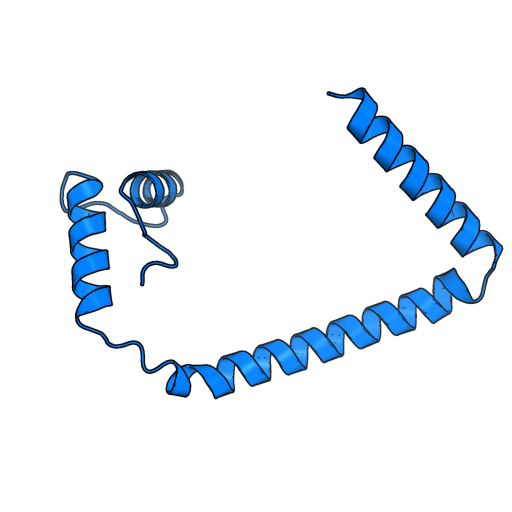0 91.69 88 ALA A CA 1
ATOM 711 C C . ALA A 1 88 ? 3.985 20.630 4.369 1.00 91.69 88 ALA A C 1
ATOM 713 O O . ALA A 1 88 ? 3.611 19.915 5.298 1.00 91.69 88 ALA A O 1
ATOM 714 N N . VAL A 1 89 ? 4.887 21.605 4.538 1.00 94.31 89 VAL A N 1
ATOM 715 C CA . VAL A 1 89 ? 5.472 21.946 5.848 1.00 94.31 89 VAL A CA 1
ATOM 716 C C . VAL A 1 89 ? 4.394 22.422 6.822 1.00 94.31 89 VAL A C 1
ATOM 718 O O . VAL A 1 89 ? 4.382 21.990 7.973 1.00 94.31 89 VAL A O 1
ATOM 721 N N . GLY A 1 90 ? 3.460 23.260 6.360 1.00 94.62 90 GLY A N 1
ATOM 722 C CA . GLY A 1 90 ? 2.322 23.706 7.165 1.00 94.62 90 GLY A CA 1
ATOM 723 C C . GLY A 1 90 ? 1.469 22.541 7.675 1.00 94.62 90 GLY A C 1
ATOM 724 O O . GLY A 1 90 ? 1.213 22.455 8.871 1.00 94.62 90 GLY A O 1
ATOM 725 N N . LEU A 1 91 ? 1.101 21.603 6.797 1.00 93.38 91 LEU A N 1
ATOM 726 C CA . LEU A 1 91 ? 0.328 20.413 7.173 1.00 93.38 91 LEU A CA 1
ATOM 727 C C . LEU A 1 91 ? 1.070 19.517 8.173 1.00 93.38 91 LEU A C 1
ATOM 729 O O . LEU A 1 91 ? 0.457 19.032 9.121 1.00 93.38 91 LEU A O 1
ATOM 733 N N . ALA A 1 92 ? 2.379 19.318 7.992 1.00 92.75 92 ALA A N 1
ATOM 734 C CA . ALA A 1 92 ? 3.193 18.531 8.916 1.00 92.75 92 ALA A CA 1
ATOM 735 C C . ALA A 1 92 ? 3.238 19.164 10.316 1.00 92.75 92 ALA A C 1
ATOM 737 O O . ALA A 1 92 ? 3.053 18.469 11.313 1.00 92.75 92 ALA A O 1
ATOM 738 N N . LEU A 1 93 ? 3.411 20.489 10.385 1.00 91.25 93 LEU A N 1
ATOM 739 C CA . LEU A 1 93 ? 3.375 21.243 11.639 1.00 91.25 93 LEU A CA 1
ATOM 740 C C . LEU A 1 93 ? 2.012 21.129 12.331 1.00 91.25 93 LEU A C 1
ATOM 742 O O . LEU A 1 93 ? 1.963 20.843 13.526 1.00 91.25 93 LEU A O 1
ATOM 746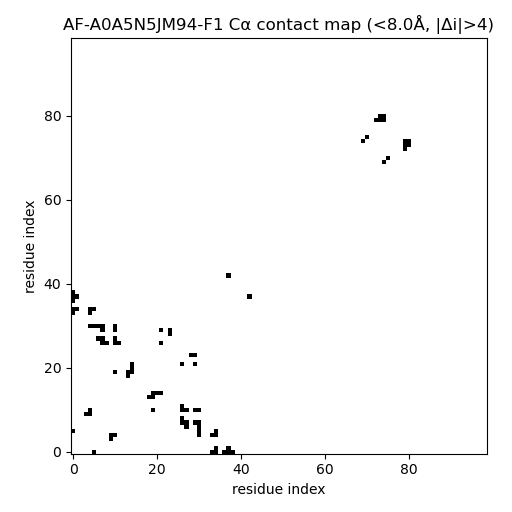 N N . THR A 1 94 ? 0.911 21.293 11.591 1.00 92.62 94 THR A N 1
ATOM 747 C CA . THR A 1 94 ? -0.448 21.139 12.134 1.00 92.62 94 THR A CA 1
ATOM 748 C C . THR A 1 94 ? -0.703 19.719 12.641 1.00 92.62 94 THR A C 1
ATOM 750 O O . THR A 1 94 ? -1.297 19.553 13.703 1.00 92.62 94 THR A O 1
ATOM 753 N N . ALA A 1 95 ? -0.217 18.693 11.937 1.00 86.25 95 ALA A N 1
ATOM 754 C CA . ALA A 1 95 ? -0.340 17.306 12.380 1.00 86.25 95 ALA A CA 1
ATOM 755 C C . ALA A 1 95 ? 0.401 17.051 13.703 1.00 86.25 95 ALA A C 1
ATOM 757 O O . ALA A 1 95 ? -0.129 16.366 14.570 1.00 86.25 95 ALA A O 1
ATOM 758 N N . THR A 1 96 ? 1.587 17.642 13.892 1.00 84.69 96 THR A N 1
ATOM 759 C CA . THR A 1 96 ? 2.328 17.550 15.164 1.00 84.69 96 THR A CA 1
ATOM 760 C C . THR A 1 96 ? 1.766 18.430 16.282 1.00 84.69 96 THR A C 1
ATOM 762 O O . THR A 1 96 ? 2.007 18.135 17.445 1.00 84.69 96 THR A O 1
ATOM 765 N N . GLN A 1 97 ? 1.033 19.502 15.960 1.00 75.12 97 GLN A N 1
ATOM 766 C CA . GLN A 1 97 ? 0.372 20.361 16.955 1.00 75.12 97 GLN A CA 1
ATOM 767 C C . GLN A 1 97 ? -0.898 19.739 17.551 1.00 75.12 97 GLN A C 1
ATOM 769 O O . GLN A 1 97 ? -1.322 20.172 18.617 1.00 75.12 97 GLN A O 1
ATOM 774 N N . ASN A 1 98 ? -1.498 18.752 16.879 1.00 58.75 98 ASN A N 1
ATOM 775 C CA . ASN A 1 98 ? -2.712 18.057 17.324 1.00 58.75 98 ASN A CA 1
ATOM 776 C C . ASN A 1 98 ? -2.428 16.727 18.058 1.00 58.75 98 ASN A C 1
ATOM 778 O O . ASN A 1 98 ? -3.323 15.883 18.144 1.00 58.75 98 ASN A O 1
ATOM 782 N N . VAL A 1 99 ? -1.207 16.539 18.572 1.00 51.47 99 VAL A N 1
ATOM 783 C CA . VAL A 1 99 ? -0.831 15.446 19.490 1.00 51.47 99 VAL A CA 1
ATOM 784 C C . VAL A 1 99 ? -0.655 15.996 20.898 1.00 51.47 99 VAL A C 1
ATOM 786 O O . VAL A 1 99 ? -0.055 17.086 21.026 1.00 51.47 99 VAL A O 1
#

Mean predicted aligned error: 14.93 Å

pLDDT: mean 80.95, std 9.83, range [51.47, 94.62]

InterPro domains:
  IPR004158 Protein of unknown function DUF247, plant [PF03140] (1-93)
  IPR004158 Protein of unknown function DUF247, plant [PTHR31170] (1-99)

Secondary structure (DSSP, 8-state):
-TTT-SSHHHHHHHHHTTS----SSSHHHHHHHHHHHHHHS---HHHHHHHHHHHHHHHHHHHHHHHHHHIIIIISSHHHHHHHHHHHHHHHHHHHHT-

Solvent-accessible surface area (backbone atoms only — not comparable to full-atom values): 5616 Å² total; per-residue (Å²): 85,65,91,73,42,75,41,38,65,46,43,48,53,36,35,76,69,70,74,43,84,83,84,75,75,51,42,56,58,50,32,53,50,48,49,54,54,27,70,74,43,77,75,64,57,71,76,47,44,62,56,54,48,51,53,50,49,52,50,52,52,51,51,50,50,53,51,52,50,47,44,60,63,28,68,69,34,71,65,51,38,52,53,51,52,53,51,51,52,51,53,53,53,53,60,62,68,76,106